Protein AF-A0A089QJH0-F1 (afdb_monomer_lite)

Organism: NCBI:txid1624

Radius of gyration: 20.49 Å; chains: 1; bounding box: 42×38×47 Å

Secondary structure (DSSP, 8-state):
--SHHHHHHHHHHHH---HHHHHHHHHHHHHHHHHHTT-TTHHHHHHHHHHHTTSS-HHHHHHHHHHHHHTTT-

pLDDT: mean 79.35, std 14.39, range [45.59, 94.62]

Foldseek 3Di:
DDDPLVVLVVVCVVVVNDSVVSVVVVVVVVVVVVVVVPDPCPLVVVLVVCVVVVNDPPVVSVVVVVVVVVVVVD

Structure (mmCIF, N/CA/C/O backbone):
data_AF-A0A089QJH0-F1
#
_entry.id   AF-A0A089QJH0-F1
#
loop_
_atom_site.group_PDB
_atom_site.id
_atom_site.type_symbol
_atom_site.label_atom_id
_atom_site.label_alt_id
_atom_site.label_comp_id
_atom_site.label_asym_id
_atom_site.label_entity_id
_atom_site.label_seq_id
_atom_site.pdbx_PDB_ins_code
_atom_site.Cartn_x
_atom_site.Cartn_y
_atom_site.Cartn_z
_atom_site.occupancy
_atom_site.B_iso_or_equiv
_atom_site.auth_seq_id
_atom_site.auth_comp_id
_atom_site.auth_asym_id
_atom_site.auth_atom_id
_atom_site.pdbx_PDB_model_num
ATOM 1 N N . MET A 1 1 ? 27.558 11.727 3.036 1.00 45.59 1 MET A N 1
ATOM 2 C CA . MET A 1 1 ? 26.422 11.963 2.106 1.00 45.59 1 MET A CA 1
ATOM 3 C C . MET A 1 1 ? 26.932 12.343 0.711 1.00 45.59 1 MET A C 1
ATOM 5 O O . MET A 1 1 ? 26.738 13.468 0.281 1.00 45.59 1 MET A O 1
ATOM 9 N N . VAL A 1 2 ? 27.601 11.436 -0.009 1.00 46.78 2 VAL A N 1
ATOM 10 C CA . VAL A 1 2 ? 28.236 11.767 -1.302 1.00 46.78 2 VAL A CA 1
ATOM 11 C C . VAL A 1 2 ? 28.083 10.574 -2.245 1.00 46.78 2 VAL A C 1
ATOM 13 O O . VAL A 1 2 ? 28.880 9.650 -2.179 1.00 46.78 2 VAL A O 1
ATOM 16 N N . ASN A 1 3 ? 27.011 10.524 -3.046 1.00 54.16 3 ASN A N 1
ATOM 17 C CA . ASN A 1 3 ? 26.946 9.619 -4.217 1.00 54.16 3 ASN A CA 1
ATOM 18 C C . ASN A 1 3 ? 25.724 9.813 -5.138 1.00 54.16 3 ASN A C 1
ATOM 20 O O . ASN A 1 3 ? 25.645 9.201 -6.202 1.00 54.16 3 ASN A O 1
ATOM 24 N N . VAL A 1 4 ? 24.742 10.639 -4.759 1.00 59.12 4 VAL A N 1
ATOM 25 C CA . VAL A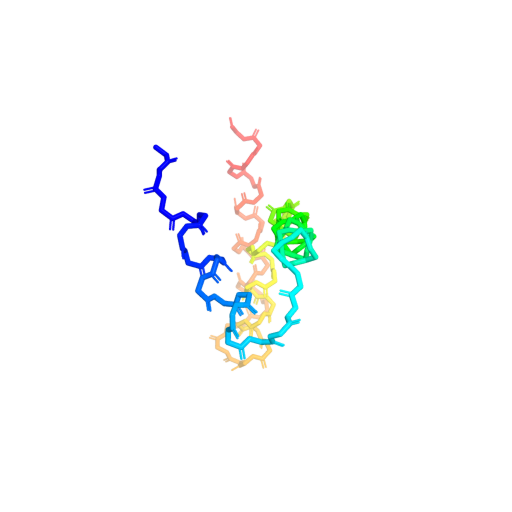 1 4 ? 23.559 10.884 -5.608 1.00 59.12 4 VAL A CA 1
ATOM 26 C C . VAL A 1 4 ? 23.880 11.882 -6.727 1.00 59.12 4 VAL A C 1
ATOM 28 O O . VAL A 1 4 ? 23.444 11.689 -7.861 1.00 59.12 4 VAL A O 1
ATOM 31 N N . ASP A 1 5 ? 24.696 12.899 -6.437 1.00 60.72 5 ASP A N 1
ATOM 32 C CA . ASP A 1 5 ? 25.013 13.974 -7.386 1.00 60.72 5 ASP A CA 1
ATOM 33 C C . ASP A 1 5 ? 25.860 13.482 -8.576 1.00 60.72 5 ASP A C 1
ATOM 35 O O . ASP A 1 5 ? 25.603 13.867 -9.717 1.00 60.72 5 ASP A O 1
ATOM 39 N N . PHE A 1 6 ? 26.786 12.539 -8.351 1.00 59.94 6 PHE A N 1
ATOM 40 C CA . PHE A 1 6 ? 27.611 11.943 -9.415 1.00 59.94 6 PHE A CA 1
ATOM 41 C C . PHE A 1 6 ? 26.794 11.105 -10.414 1.00 59.94 6 PHE A C 1
ATOM 43 O O . PHE A 1 6 ? 27.062 11.090 -11.614 1.00 59.94 6 PHE A O 1
ATOM 50 N N . LYS A 1 7 ? 25.748 10.414 -9.950 1.00 78.94 7 LYS A N 1
ATOM 51 C CA . LYS A 1 7 ? 24.871 9.637 -10.842 1.00 78.94 7 LYS A CA 1
ATOM 52 C C . LYS A 1 7 ? 23.979 10.551 -11.685 1.00 78.94 7 LYS A C 1
ATOM 54 O O . LYS A 1 7 ? 23.693 10.238 -12.840 1.00 78.94 7 LYS A O 1
ATOM 59 N N . LEU A 1 8 ? 23.575 11.694 -11.127 1.00 79.06 8 LEU A N 1
ATOM 60 C CA . LEU A 1 8 ? 22.756 12.695 -11.807 1.00 79.06 8 LEU A CA 1
ATOM 61 C C . LEU A 1 8 ? 23.506 13.432 -12.919 1.00 79.06 8 LEU A C 1
ATOM 63 O O . LEU A 1 8 ? 22.924 13.665 -13.978 1.00 79.06 8 LEU A O 1
ATOM 67 N N . SER A 1 9 ? 24.782 13.766 -12.716 1.00 79.12 9 SER A N 1
ATOM 68 C CA . SER A 1 9 ? 25.606 14.380 -13.765 1.00 79.12 9 SER A CA 1
ATOM 69 C C . SER A 1 9 ? 25.774 13.440 -14.963 1.00 79.12 9 SER A C 1
ATOM 71 O O . SER A 1 9 ? 25.539 13.844 -16.100 1.00 79.12 9 SER A O 1
ATOM 73 N N . LYS A 1 10 ? 26.044 12.151 -14.719 1.00 82.94 10 LYS A N 1
ATOM 74 C CA . LYS A 1 10 ? 26.125 11.129 -15.777 1.00 82.94 10 LYS A CA 1
ATOM 75 C C . LYS A 1 10 ? 24.800 10.955 -16.536 1.00 82.94 10 LYS A C 1
ATOM 77 O O . LYS A 1 10 ? 24.793 10.793 -17.755 1.00 82.94 10 LYS A O 1
ATOM 82 N N . LEU A 1 11 ? 23.670 11.020 -15.829 1.00 81.00 11 LEU A N 1
ATOM 83 C CA . LEU A 1 11 ? 22.325 10.974 -16.419 1.00 81.00 11 LEU A CA 1
ATOM 84 C C . LEU A 1 11 ? 21.999 12.216 -17.257 1.00 81.00 11 LEU A C 1
ATOM 86 O O . LEU A 1 11 ? 21.357 12.087 -18.297 1.00 81.00 11 LEU A O 1
ATOM 90 N N . SER A 1 12 ? 22.452 13.397 -16.834 1.00 84.94 12 SER A N 1
ATOM 91 C CA . SER A 1 12 ? 22.290 14.651 -17.579 1.00 84.94 12 SER A CA 1
ATOM 92 C C . SER A 1 12 ? 22.945 14.562 -18.954 1.00 84.94 12 SER A C 1
ATOM 94 O O . SER A 1 12 ? 22.282 14.804 -19.959 1.00 84.94 12 SER A O 1
ATOM 96 N N . VAL A 1 13 ? 24.191 14.083 -19.003 1.00 84.94 13 VAL A N 1
ATOM 97 C CA . VAL A 1 13 ? 24.928 13.877 -20.259 1.00 84.94 13 VAL A CA 1
ATOM 98 C C . VAL A 1 13 ? 24.230 12.851 -21.158 1.00 84.94 13 VAL A C 1
ATOM 100 O O . VAL A 1 13 ? 24.088 13.079 -22.353 1.00 84.94 13 VAL A O 1
ATOM 103 N N . LYS A 1 14 ? 23.729 11.743 -20.593 1.00 86.44 14 LYS A N 1
ATOM 104 C CA . LYS A 1 14 ? 23.070 10.679 -21.374 1.00 86.44 14 LYS A CA 1
ATOM 105 C C . LYS A 1 14 ? 21.700 11.084 -21.935 1.00 86.44 14 LYS A C 1
ATOM 107 O O . LYS A 1 14 ? 21.298 10.583 -22.976 1.00 86.44 14 LYS A O 1
ATOM 112 N N . THR A 1 15 ? 20.957 11.927 -21.221 1.00 81.50 15 THR A N 1
ATOM 113 C CA . THR A 1 15 ? 19.569 12.284 -21.575 1.00 81.50 15 THR A CA 1
ATOM 114 C C . THR A 1 15 ? 19.445 13.633 -22.277 1.00 81.50 15 THR A C 1
ATOM 116 O O . THR A 1 15 ? 18.355 13.973 -22.726 1.00 81.50 15 THR A O 1
ATOM 119 N N . GLY A 1 16 ? 20.521 14.426 -22.329 1.00 85.62 16 GLY A N 1
ATOM 120 C CA . GLY A 1 16 ? 20.500 15.803 -22.836 1.00 85.62 16 GLY A CA 1
ATOM 121 C C . GLY A 1 16 ? 19.707 16.779 -21.955 1.00 85.62 16 GLY A C 1
ATOM 122 O O . GLY A 1 16 ? 19.537 17.942 -22.310 1.00 85.62 16 GLY A O 1
ATOM 123 N N . LEU A 1 17 ? 19.205 16.331 -20.799 1.00 84.00 17 LEU A N 1
ATOM 124 C CA . LEU A 1 17 ? 18.437 17.155 -19.870 1.00 84.00 17 LEU A CA 1
ATOM 125 C C . LEU A 1 17 ? 19.367 17.849 -18.882 1.00 84.00 17 LEU A C 1
ATOM 127 O O . LEU A 1 17 ? 20.308 17.238 -18.374 1.00 84.00 17 LEU A O 1
ATOM 131 N N . SER A 1 18 ? 19.067 19.102 -18.535 1.00 87.44 18 SER A N 1
ATOM 132 C CA . SER A 1 18 ? 19.884 19.841 -17.572 1.00 87.44 18 SER A CA 1
ATOM 133 C C . SER A 1 18 ? 19.868 19.185 -16.187 1.00 87.44 18 SER A C 1
ATOM 135 O O . SER A 1 18 ? 18.840 18.692 -15.704 1.00 87.44 18 SER A O 1
ATOM 137 N N . TYR A 1 19 ? 21.019 19.224 -15.515 1.00 86.50 19 TYR A N 1
ATOM 138 C CA . TYR A 1 19 ? 21.193 18.701 -14.159 1.00 86.50 19 TYR A CA 1
ATOM 139 C C . TYR A 1 19 ? 20.129 19.231 -13.187 1.00 86.50 19 TYR A C 1
ATOM 141 O O . TYR A 1 19 ? 19.541 18.475 -12.411 1.00 86.50 19 TYR A O 1
ATOM 149 N N . PHE A 1 20 ? 19.828 20.531 -13.266 1.00 85.38 20 PHE A N 1
ATOM 150 C CA . PHE A 1 20 ? 18.830 21.176 -12.417 1.00 85.38 20 PHE A CA 1
ATOM 151 C C . PHE A 1 20 ? 17.421 20.603 -12.637 1.00 85.38 20 PHE A C 1
ATOM 153 O O . PHE A 1 20 ? 16.699 20.339 -11.671 1.00 85.38 20 PHE A O 1
ATOM 160 N N . LEU A 1 21 ? 17.044 20.342 -13.894 1.00 86.19 21 LEU A N 1
ATOM 161 C CA . LEU A 1 21 ? 15.755 19.742 -14.233 1.00 86.19 21 LEU A CA 1
ATOM 162 C C . LEU A 1 21 ? 15.644 18.315 -13.678 1.00 86.19 21 LEU A C 1
ATOM 164 O O . LEU A 1 21 ? 14.626 17.958 -13.081 1.00 86.19 21 LEU A O 1
ATOM 168 N N . LEU A 1 22 ? 16.703 17.516 -13.827 1.00 86.19 22 LEU A N 1
ATOM 169 C CA . LEU A 1 22 ? 16.764 16.153 -13.298 1.00 86.19 22 LEU A CA 1
ATOM 170 C C . LEU A 1 22 ? 16.690 16.135 -11.769 1.00 86.19 22 LEU A C 1
ATOM 172 O O . LEU A 1 22 ? 15.890 15.389 -11.202 1.00 86.19 22 LEU A O 1
ATOM 176 N N . ARG A 1 23 ? 17.433 17.016 -11.090 1.00 86.75 23 ARG A N 1
ATOM 177 C CA . ARG A 1 23 ? 17.383 17.162 -9.629 1.00 86.75 23 ARG A CA 1
ATOM 178 C C . ARG A 1 23 ? 15.975 17.525 -9.150 1.00 86.75 23 ARG A C 1
ATOM 180 O O . ARG A 1 23 ? 15.467 16.894 -8.223 1.00 86.75 23 ARG A O 1
ATOM 187 N N . LYS A 1 24 ? 15.305 18.469 -9.824 1.00 87.12 24 LYS A N 1
ATOM 188 C CA . LYS A 1 24 ? 13.921 18.875 -9.516 1.00 87.12 24 LYS A CA 1
ATOM 189 C C . LYS A 1 24 ? 12.924 17.730 -9.729 1.00 87.12 24 LYS A C 1
ATOM 191 O O . LYS A 1 24 ? 12.018 17.550 -8.915 1.00 87.12 24 LYS A O 1
ATOM 196 N N . ARG A 1 25 ? 13.090 16.925 -10.787 1.00 86.75 25 ARG A N 1
ATOM 197 C CA . ARG A 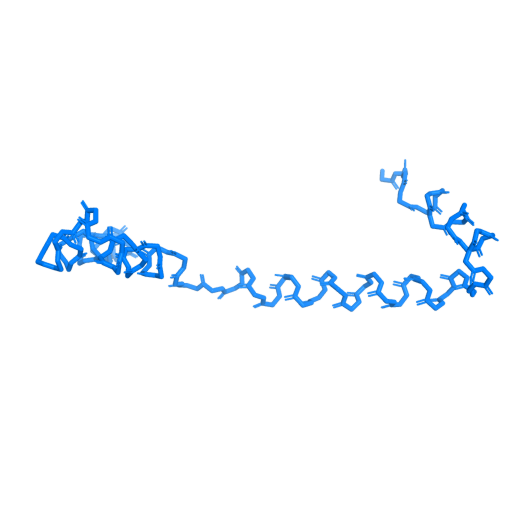1 25 ? 12.266 15.726 -11.033 1.00 86.75 25 ARG A CA 1
ATOM 198 C C . ARG A 1 25 ? 12.462 14.673 -9.942 1.00 86.75 25 ARG A C 1
ATOM 200 O O . ARG A 1 25 ? 11.470 14.209 -9.388 1.00 86.75 25 ARG A O 1
ATOM 207 N N . ILE A 1 26 ? 13.705 14.364 -9.567 1.00 84.50 26 ILE A N 1
ATOM 208 C CA . ILE A 1 26 ? 13.993 13.416 -8.478 1.00 84.50 26 ILE A CA 1
ATOM 209 C C . ILE A 1 26 ? 13.410 13.905 -7.153 1.00 84.50 26 ILE A C 1
ATOM 211 O O . ILE A 1 26 ? 12.808 13.120 -6.428 1.00 84.50 26 ILE A O 1
ATOM 215 N N . GLN A 1 27 ? 13.535 15.193 -6.835 1.00 84.12 27 GLN A N 1
ATOM 216 C CA . GLN A 1 27 ? 12.931 15.757 -5.626 1.00 84.12 27 GLN A CA 1
ATOM 217 C C . GLN A 1 27 ? 11.402 15.642 -5.634 1.00 84.12 27 GLN A C 1
ATOM 219 O O . GLN A 1 27 ? 10.823 15.284 -4.613 1.00 84.12 27 GLN A O 1
ATOM 224 N N . LYS A 1 28 ? 10.741 15.875 -6.777 1.00 83.31 28 LYS A N 1
ATOM 225 C CA . LYS A 1 28 ? 9.292 15.648 -6.914 1.00 83.31 28 LYS A CA 1
ATOM 226 C C . LYS A 1 28 ? 8.917 14.180 -6.706 1.00 83.31 28 LYS A C 1
ATOM 228 O O . LYS A 1 28 ? 7.940 13.916 -6.016 1.00 83.31 28 LYS A O 1
ATOM 233 N N . ILE A 1 29 ? 9.687 13.246 -7.264 1.00 80.69 29 ILE A N 1
ATOM 234 C CA . ILE A 1 29 ? 9.463 11.803 -7.090 1.00 80.69 29 ILE A CA 1
ATOM 235 C C . ILE A 1 29 ? 9.637 11.414 -5.620 1.00 80.69 29 ILE A C 1
ATOM 237 O O . ILE A 1 29 ? 8.741 10.810 -5.049 1.00 80.69 29 ILE A O 1
ATOM 241 N N . LYS A 1 30 ? 10.725 11.843 -4.969 1.00 77.62 30 LYS A N 1
ATOM 242 C CA . LYS A 1 30 ? 10.946 11.613 -3.532 1.00 77.62 30 LYS A CA 1
ATOM 243 C C . LYS A 1 30 ? 9.833 12.204 -2.674 1.00 77.62 30 LYS A C 1
ATOM 245 O O . LYS A 1 30 ? 9.396 11.570 -1.728 1.00 77.62 30 LYS A O 1
ATOM 250 N N . LYS A 1 31 ? 9.340 13.397 -3.018 1.00 77.19 31 LYS A N 1
ATOM 251 C CA . LYS A 1 31 ? 8.223 14.025 -2.307 1.00 77.19 31 LYS A CA 1
ATOM 252 C C . LYS A 1 31 ? 6.921 13.234 -2.476 1.00 77.19 31 LYS A C 1
ATOM 254 O O . LYS A 1 31 ? 6.206 13.102 -1.496 1.00 77.19 31 LYS A O 1
ATOM 259 N N . LYS A 1 32 ? 6.650 12.689 -3.671 1.00 72.94 32 LYS A N 1
ATOM 260 C CA . LYS A 1 32 ? 5.503 11.796 -3.929 1.00 72.94 32 LYS A CA 1
ATOM 261 C C . LYS A 1 32 ? 5.620 10.460 -3.189 1.00 72.94 32 LYS A C 1
ATOM 263 O O . LYS A 1 32 ? 4.653 9.999 -2.603 1.00 72.94 32 LYS A O 1
ATOM 268 N N . LEU A 1 33 ? 6.810 9.864 -3.178 1.00 65.19 33 LEU A N 1
ATOM 269 C CA . LEU A 1 33 ? 7.071 8.631 -2.434 1.00 65.19 33 LEU A CA 1
ATOM 270 C C . LEU A 1 33 ? 6.913 8.855 -0.925 1.00 65.19 33 LEU A C 1
ATOM 272 O O . LEU A 1 33 ? 6.225 8.092 -0.262 1.00 65.19 33 LEU 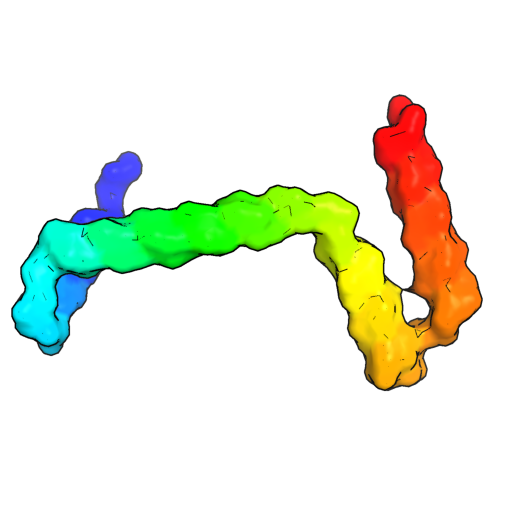A O 1
ATOM 276 N N . ASN A 1 34 ? 7.445 9.960 -0.397 1.00 62.59 34 ASN A N 1
ATOM 277 C CA . ASN A 1 34 ? 7.304 10.309 1.017 1.00 62.59 34 ASN A CA 1
ATOM 278 C C . ASN A 1 34 ? 5.877 10.740 1.398 1.00 62.59 34 ASN A C 1
ATOM 280 O O . ASN A 1 34 ? 5.508 10.618 2.563 1.00 62.59 34 ASN A O 1
ATOM 284 N N . SER A 1 35 ? 5.077 11.271 0.464 1.00 57.50 35 SER A N 1
ATOM 285 C CA . SER A 1 35 ? 3.659 11.552 0.722 1.00 57.50 35 SER A CA 1
ATOM 286 C C . SER A 1 35 ? 2.813 10.282 0.731 1.00 57.50 35 SER A C 1
ATOM 288 O O . SER A 1 35 ? 1.870 10.219 1.510 1.00 57.50 35 SER A O 1
ATOM 290 N N . ASN A 1 36 ? 3.178 9.273 -0.066 1.00 52.59 36 ASN A N 1
ATOM 291 C CA . ASN A 1 36 ? 2.521 7.964 -0.048 1.00 52.59 36 ASN A CA 1
ATOM 292 C C . ASN A 1 36 ? 2.946 7.133 1.176 1.00 52.59 36 ASN A C 1
ATOM 294 O O . ASN A 1 36 ? 2.109 6.501 1.794 1.00 52.59 36 ASN A O 1
ATOM 298 N N . MET A 1 37 ? 4.194 7.244 1.645 1.00 48.28 37 MET A N 1
ATOM 299 C CA . MET A 1 37 ? 4.653 6.580 2.882 1.00 48.28 37 MET A CA 1
ATOM 300 C C . MET A 1 37 ? 4.038 7.128 4.186 1.00 48.28 37 MET A C 1
ATOM 302 O O . MET A 1 37 ? 4.289 6.594 5.261 1.00 48.28 37 MET A O 1
ATOM 306 N N . LYS A 1 38 ? 3.215 8.185 4.131 1.00 48.84 38 LYS A N 1
ATOM 307 C CA . LYS A 1 38 ? 2.349 8.595 5.254 1.00 48.84 38 LYS A CA 1
ATOM 308 C C . LYS A 1 38 ? 1.007 7.837 5.267 1.00 48.84 38 LYS A C 1
ATOM 310 O O . LYS A 1 38 ? 0.065 8.285 5.918 1.00 48.84 38 LYS A O 1
ATOM 315 N N . GLN A 1 39 ? 0.892 6.711 4.562 1.00 51.16 39 GLN A N 1
ATOM 316 C CA . GLN A 1 39 ? -0.286 5.848 4.596 1.00 51.16 39 GLN A CA 1
ATOM 317 C C . GLN A 1 39 ? -0.296 4.991 5.864 1.00 51.16 39 GLN A C 1
ATOM 319 O O . GLN A 1 39 ? 0.323 3.938 5.958 1.00 51.16 39 GLN A O 1
ATOM 324 N N . LYS A 1 40 ? -1.113 5.407 6.828 1.00 50.59 40 LYS A N 1
ATOM 325 C CA . LYS A 1 40 ? -1.621 4.589 7.941 1.00 50.59 40 LYS A CA 1
ATOM 326 C C . LYS A 1 40 ? -2.485 3.383 7.473 1.00 50.59 40 LYS A C 1
ATOM 328 O O . LYS A 1 40 ? -3.339 2.925 8.228 1.00 50.59 40 LYS A O 1
ATOM 333 N N . SER A 1 41 ? -2.305 2.864 6.254 1.00 60.81 41 SER A N 1
ATOM 334 C CA . SER A 1 41 ? -3.139 1.799 5.672 1.00 60.81 41 SER A CA 1
ATOM 335 C C . SER A 1 41 ? -2.389 0.698 4.920 1.00 60.81 41 SER A C 1
ATOM 337 O O . SER A 1 41 ? -3.069 -0.163 4.378 1.00 60.81 41 SER A O 1
ATOM 339 N N . GLU A 1 42 ? -1.049 0.620 4.959 1.00 74.50 42 GLU A N 1
ATOM 340 C CA . GLU A 1 42 ? -0.313 -0.490 4.309 1.00 74.50 42 GLU A CA 1
ATOM 341 C C . GLU A 1 42 ? -0.806 -1.868 4.785 1.00 74.50 42 GLU A C 1
ATOM 343 O O . GLU A 1 42 ? -0.989 -2.782 3.987 1.00 74.50 42 GLU A O 1
ATOM 348 N N . PHE A 1 43 ? -1.112 -2.010 6.079 1.00 85.25 43 PHE A N 1
ATOM 349 C CA . PHE A 1 43 ? -1.600 -3.279 6.622 1.00 85.25 43 PHE A CA 1
ATOM 350 C C . PHE A 1 43 ? -3.048 -3.600 6.223 1.00 85.25 43 PHE A C 1
ATOM 352 O O . PHE A 1 43 ? -3.377 -4.760 6.003 1.00 85.25 43 PHE A O 1
ATOM 359 N N . LYS A 1 44 ? -3.920 -2.588 6.104 1.00 85.88 44 LYS A N 1
ATOM 360 C CA . LYS A 1 44 ? -5.314 -2.800 5.675 1.00 85.88 44 LYS A CA 1
ATOM 361 C C . LYS A 1 44 ? -5.361 -3.193 4.202 1.00 85.88 44 LYS A C 1
ATOM 363 O O . LYS A 1 44 ? -6.008 -4.171 3.862 1.00 85.88 44 LYS A O 1
ATOM 368 N N . GLU A 1 45 ? -4.628 -2.456 3.372 1.00 87.38 45 GLU A N 1
ATOM 369 C CA . GLU A 1 45 ? -4.527 -2.692 1.930 1.00 87.38 45 GLU A CA 1
ATOM 370 C C . GLU A 1 45 ? -3.894 -4.060 1.638 1.00 87.38 45 GLU A C 1
ATOM 372 O O . GLU A 1 45 ? -4.348 -4.772 0.750 1.00 87.38 45 GLU A O 1
ATOM 377 N N . TYR A 1 46 ? -2.905 -4.481 2.434 1.00 88.56 46 TYR A N 1
ATOM 378 C CA . TYR A 1 46 ? -2.336 -5.825 2.332 1.00 88.56 46 TYR A CA 1
ATOM 379 C C . TYR A 1 46 ? -3.349 -6.927 2.671 1.00 88.56 46 TYR A C 1
ATOM 381 O O . TYR A 1 46 ? -3.407 -7.942 1.983 1.00 88.56 46 TYR A O 1
ATOM 389 N N . LEU A 1 47 ? -4.163 -6.740 3.713 1.00 90.69 47 LEU A N 1
ATOM 390 C CA . LEU A 1 47 ? -5.200 -7.709 4.069 1.00 90.69 47 LEU A CA 1
ATOM 391 C C . LEU A 1 47 ? -6.320 -7.770 3.025 1.00 90.69 47 LEU A C 1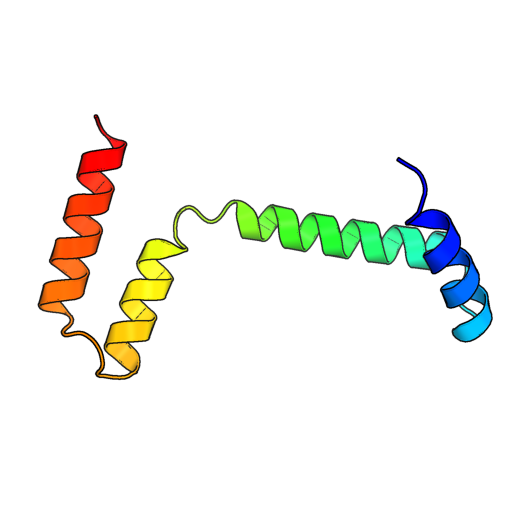
ATOM 393 O O . LEU A 1 47 ? -6.795 -8.861 2.738 1.00 90.69 47 LEU A O 1
ATOM 397 N N . GLU A 1 48 ? -6.710 -6.633 2.445 1.00 91.12 48 GLU A N 1
ATOM 398 C CA . GLU A 1 48 ? -7.679 -6.574 1.341 1.00 91.12 48 GLU A CA 1
ATOM 399 C C . GLU A 1 48 ? -7.143 -7.310 0.104 1.00 91.12 48 GLU A C 1
ATOM 401 O O . GLU A 1 48 ? -7.832 -8.171 -0.431 1.00 91.12 48 GLU A O 1
ATOM 406 N N . PHE A 1 49 ? -5.873 -7.097 -0.259 1.00 91.31 49 PHE A N 1
ATOM 407 C CA . PHE A 1 49 ? -5.222 -7.835 -1.346 1.00 91.31 49 PHE A CA 1
ATOM 408 C C . PHE A 1 49 ? -5.238 -9.359 -1.134 1.00 91.31 49 PHE A C 1
ATOM 410 O O . PHE A 1 49 ? -5.519 -10.112 -2.061 1.00 91.31 49 PHE A O 1
ATOM 417 N N . LEU A 1 50 ? -4.965 -9.839 0.085 1.00 92.56 50 LEU A N 1
ATOM 418 C CA . LEU A 1 50 ? -4.995 -11.280 0.372 1.00 92.56 50 LEU A CA 1
ATOM 419 C C . LEU A 1 50 ? -6.402 -11.885 0.281 1.00 92.56 50 LEU A C 1
ATOM 421 O O . LEU A 1 50 ? -6.526 -13.081 0.022 1.00 92.56 50 LEU A O 1
ATOM 425 N N . VAL A 1 51 ? -7.437 -11.082 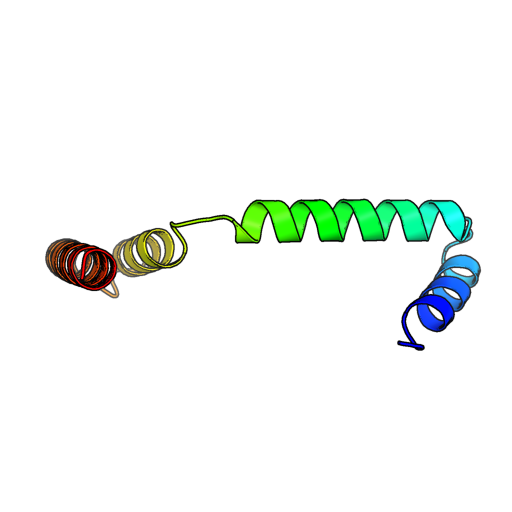0.530 1.00 94.62 51 VAL A N 1
ATOM 426 C CA . VAL A 1 51 ? -8.832 -11.500 0.367 1.00 94.62 51 VAL A CA 1
ATOM 427 C C . VAL A 1 51 ? -9.199 -11.568 -1.111 1.00 94.62 51 VAL A C 1
ATOM 429 O O . VAL A 1 51 ? -9.810 -12.546 -1.524 1.00 94.62 51 VAL A O 1
ATOM 432 N N . ASP A 1 52 ? -8.783 -10.581 -1.905 1.00 93.94 52 ASP A N 1
ATOM 433 C CA . ASP A 1 52 ? -9.066 -10.530 -3.344 1.00 93.94 52 ASP A CA 1
ATOM 434 C C . ASP A 1 52 ? -8.411 -11.683 -4.126 1.00 93.94 52 ASP A C 1
ATOM 436 O O . ASP A 1 52 ? -8.977 -12.171 -5.100 1.00 93.94 52 ASP A O 1
ATOM 440 N N . GLU A 1 53 ? -7.240 -12.153 -3.688 1.00 93.94 53 GLU A N 1
ATOM 441 C CA . GLU A 1 53 ? -6.539 -13.304 -4.282 1.00 93.94 53 GLU A CA 1
ATOM 442 C C . GLU A 1 53 ? -7.037 -14.669 -3.749 1.00 93.94 53 GLU A C 1
ATOM 444 O O . GLU A 1 53 ? -6.402 -15.694 -3.998 1.00 93.94 53 GLU A O 1
ATOM 449 N N . ASP A 1 54 ? -8.133 -14.702 -2.974 1.00 92.31 54 ASP A N 1
ATOM 450 C CA . ASP A 1 54 ? -8.683 -15.900 -2.308 1.00 92.31 54 ASP A CA 1
ATOM 451 C C . ASP A 1 54 ? -7.677 -16.637 -1.385 1.00 92.31 54 ASP A C 1
ATOM 453 O O . ASP A 1 54 ? -7.860 -17.799 -1.013 1.00 92.31 54 ASP A O 1
ATOM 457 N N . ILE A 1 55 ? -6.603 -15.959 -0.963 1.00 93.31 55 ILE A N 1
ATOM 458 C CA . ILE A 1 55 ? -5.566 -16.506 -0.069 1.00 93.31 55 ILE A CA 1
ATOM 459 C C . ILE A 1 55 ? -6.036 -16.467 1.390 1.00 93.31 55 ILE A C 1
ATOM 461 O O . ILE A 1 55 ? -5.695 -17.342 2.191 1.00 93.31 55 ILE A O 1
ATOM 465 N N . LEU A 1 56 ? -6.801 -15.435 1.755 1.00 92.00 56 LEU A N 1
ATOM 466 C CA . LEU A 1 56 ? -7.273 -15.182 3.111 1.00 92.00 56 LEU A CA 1
ATOM 467 C C . LEU A 1 56 ? -8.781 -14.937 3.119 1.00 92.00 56 LEU A C 1
ATOM 469 O O . LEU A 1 56 ? -9.301 -14.137 2.355 1.00 92.00 56 LEU A O 1
ATOM 473 N N . THR A 1 57 ? -9.506 -15.564 4.042 1.00 94.00 57 THR A N 1
ATOM 474 C CA . THR A 1 57 ? -10.942 -15.301 4.189 1.00 94.00 57 THR A CA 1
ATOM 475 C C . THR A 1 57 ? -11.178 -13.914 4.787 1.00 94.00 57 THR A C 1
ATOM 477 O O . THR A 1 57 ? -10.488 -13.515 5.730 1.00 94.00 57 THR A O 1
ATOM 480 N N . SER A 1 58 ? -12.210 -13.209 4.317 1.00 91.62 58 SER A N 1
ATOM 481 C CA . SER A 1 58 ? -12.550 -11.853 4.781 1.00 91.62 58 SER A CA 1
ATOM 482 C C . SER A 1 58 ? -12.735 -11.775 6.303 1.00 91.62 58 SER A C 1
ATOM 484 O O . SER A 1 58 ? -12.279 -10.830 6.942 1.00 91.62 58 SER A O 1
ATOM 486 N N . SER A 1 59 ? -13.305 -12.820 6.914 1.00 93.56 59 SER A N 1
ATOM 487 C CA . SER A 1 59 ? -13.478 -12.923 8.370 1.00 93.56 59 SER A CA 1
ATOM 488 C C . SER A 1 59 ? -12.152 -12.937 9.141 1.00 93.56 59 SER A C 1
ATOM 490 O O . SER A 1 59 ? -12.055 -12.366 10.226 1.00 93.56 59 SER A O 1
ATOM 492 N N . ILE A 1 60 ? -11.106 -13.555 8.587 1.00 92.44 60 ILE A N 1
ATOM 493 C CA . ILE A 1 60 ? -9.780 -13.610 9.211 1.00 92.44 60 ILE A CA 1
ATOM 494 C C . ILE A 1 60 ? -9.070 -12.261 9.048 1.00 92.44 60 ILE A C 1
ATOM 496 O O . ILE A 1 60 ? -8.459 -11.770 10.001 1.00 92.44 60 ILE A O 1
ATOM 500 N N . ALA A 1 61 ? -9.196 -11.625 7.880 1.00 92.88 61 ALA A N 1
ATOM 501 C CA . ALA A 1 61 ? -8.663 -10.288 7.626 1.00 92.88 61 ALA A CA 1
ATOM 502 C C . ALA A 1 61 ? -9.210 -9.249 8.624 1.00 92.88 61 ALA A C 1
ATOM 504 O O . ALA A 1 61 ? -8.443 -8.481 9.211 1.00 92.88 61 ALA A O 1
ATOM 505 N N . GLU A 1 62 ? -10.517 -9.268 8.901 1.00 91.69 62 GLU A N 1
ATOM 506 C CA . GLU A 1 62 ? -11.146 -8.363 9.872 1.00 91.69 62 GLU A CA 1
ATOM 507 C C . GLU A 1 62 ? -10.610 -8.545 11.299 1.00 91.69 62 GLU A C 1
ATOM 509 O O . GLU A 1 62 ? -10.332 -7.560 11.996 1.00 91.69 62 GLU A O 1
ATOM 514 N N . VAL A 1 63 ? -10.416 -9.794 11.736 1.00 94.44 63 VAL A N 1
ATOM 515 C CA . VAL A 1 63 ? -9.862 -10.106 13.064 1.00 94.44 63 VAL A CA 1
ATOM 516 C C . VAL A 1 63 ? -8.417 -9.622 13.179 1.00 94.44 63 VAL A C 1
ATOM 518 O O . VAL A 1 63 ? -8.055 -8.993 14.179 1.00 94.44 63 VAL A O 1
ATOM 521 N N . LEU A 1 64 ? -7.594 -9.865 12.153 1.00 92.31 64 LEU A N 1
ATOM 522 C CA . LEU A 1 64 ? -6.198 -9.423 12.114 1.00 92.31 64 LEU A CA 1
ATOM 523 C C . LEU A 1 64 ? -6.092 -7.897 12.151 1.00 92.31 64 LEU A C 1
ATOM 525 O O . LEU A 1 64 ? -5.321 -7.350 12.944 1.00 92.31 64 LEU A O 1
ATOM 529 N N . TYR A 1 65 ? -6.910 -7.205 11.358 1.00 91.19 65 TYR A N 1
ATOM 530 C CA . TYR A 1 65 ? -6.929 -5.747 11.332 1.00 91.19 65 TYR A CA 1
ATOM 531 C C . TYR A 1 65 ? -7.395 -5.148 12.665 1.00 91.19 65 TYR A C 1
ATOM 533 O O . TYR A 1 65 ? -6.807 -4.186 13.166 1.00 91.19 65 TYR A O 1
ATOM 541 N N . SER A 1 66 ? -8.410 -5.750 13.288 1.00 89.44 66 SER A N 1
ATOM 542 C CA . SER A 1 66 ? -8.920 -5.331 14.598 1.00 89.44 66 SER A CA 1
ATOM 543 C C . SER A 1 66 ? -7.887 -5.522 15.709 1.00 89.44 66 SER A C 1
ATOM 545 O O . SER A 1 66 ? -7.729 -4.653 16.566 1.00 89.44 66 SER A O 1
ATOM 547 N N . LYS A 1 67 ? -7.143 -6.634 15.688 1.00 90.25 67 LYS A N 1
ATOM 548 C CA . LYS A 1 67 ? -6.066 -6.893 16.651 1.00 90.25 67 LYS A CA 1
ATOM 549 C C . LYS A 1 67 ? -4.911 -5.907 16.484 1.00 90.25 67 LYS A C 1
ATOM 551 O O . LYS A 1 67 ? -4.448 -5.348 17.472 1.00 90.25 67 LYS A O 1
ATOM 556 N N . HIS A 1 68 ? -4.500 -5.650 15.244 1.00 87.44 68 HIS A N 1
ATOM 557 C CA . HIS A 1 68 ? -3.479 -4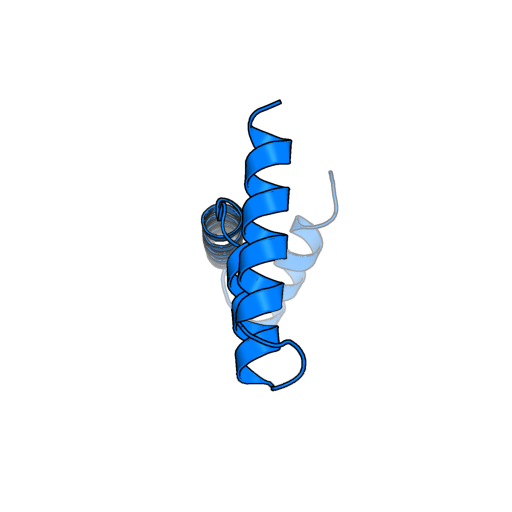.653 14.931 1.00 87.44 68 HIS A CA 1
ATOM 558 C C . HIS A 1 68 ? -3.881 -3.251 15.414 1.00 87.44 68 HIS A C 1
ATOM 560 O O . HIS A 1 68 ? -3.056 -2.533 15.966 1.00 87.44 68 HIS A O 1
ATOM 566 N N . LYS A 1 69 ? -5.157 -2.860 15.263 1.00 84.38 69 LYS A N 1
ATOM 567 C CA . LYS A 1 69 ? -5.659 -1.587 15.805 1.00 84.38 69 LYS A CA 1
ATOM 568 C C . LYS A 1 69 ? -5.544 -1.499 17.326 1.00 84.38 69 LYS A C 1
ATOM 570 O O . LYS A 1 69 ? -5.069 -0.485 17.814 1.00 84.38 69 LYS A O 1
ATOM 575 N N . LYS A 1 70 ? -5.915 -2.556 18.056 1.00 86.25 70 LYS A N 1
ATOM 576 C CA . LYS A 1 70 ? -5.803 -2.586 19.526 1.00 86.25 70 LYS A CA 1
ATOM 577 C C . LYS A 1 70 ? -4.359 -2.435 20.008 1.00 86.25 70 LYS A C 1
ATOM 579 O O . LYS A 1 70 ? -4.115 -1.710 20.957 1.00 86.25 70 LYS A O 1
ATOM 584 N N . GLN A 1 71 ? -3.403 -3.050 19.312 1.00 78.44 71 GLN A N 1
ATOM 585 C CA . GLN A 1 71 ? -1.972 -2.931 19.631 1.00 78.44 71 GLN A CA 1
ATOM 586 C C . GLN A 1 71 ? -1.381 -1.536 19.379 1.00 78.44 71 GLN A C 1
ATOM 588 O O . GLN A 1 71 ? -0.265 -1.271 19.804 1.00 78.44 71 GLN A O 1
ATOM 593 N N . LEU A 1 72 ? -2.086 -0.666 18.652 1.00 73.88 72 LEU A N 1
ATOM 594 C CA . LEU A 1 72 ? -1.676 0.724 18.438 1.00 73.88 72 LEU A CA 1
ATOM 595 C C . LEU A 1 72 ? -2.276 1.691 19.471 1.00 73.88 72 LEU A C 1
ATOM 597 O O . LEU A 1 72 ? -1.909 2.865 19.463 1.00 73.88 72 LEU A O 1
ATOM 601 N N . GLU A 1 73 ? -3.226 1.231 20.290 1.00 65.31 73 GLU A N 1
ATOM 602 C CA . GLU A 1 73 ? -3.906 2.023 21.326 1.00 65.31 73 GLU A CA 1
ATOM 603 C C . GLU A 1 73 ? -3.346 1.770 22.742 1.00 65.31 73 GLU A C 1
ATOM 605 O O . GLU A 1 73 ? -3.675 2.526 23.656 1.00 65.31 73 GLU A O 1
ATOM 610 N N . GLU A 1 74 ? -2.489 0.755 22.908 1.00 49.84 74 GLU A N 1
ATOM 611 C CA . GLU A 1 74 ? -1.673 0.475 24.108 1.00 49.84 74 GLU A CA 1
ATOM 612 C C . GLU A 1 74 ? -0.287 1.134 24.021 1.00 49.84 74 GLU A C 1
ATOM 614 O O . GLU A 1 74 ? 0.192 1.622 25.071 1.00 49.84 74 GLU A O 1
#

Sequence (74 aa):
MVNVDFKLSKLSVKTGLSYFLLRKRIQKIKKKLNSNMKQKSEFKEYLEFLVDEDILTSSIAEVLYSKHKKQLEE